Protein AF-A0A1Z4QH43-F1 (afdb_monomer)

Solvent-accessible surface area (backbone atoms only — not comparable to full-atom values): 3935 Å² total; per-residue (Å²): 137,83,85,76,80,77,82,84,84,84,81,57,77,73,50,52,60,57,53,67,73,44,54,70,68,58,47,49,53,53,49,53,53,50,56,47,35,76,76,38,78,81,44,80,90,66,71,75,78,82,76,86,59,82,74,83,125

Radius of gyration: 14.58 Å; Cα contacts (8 Å, |Δi|>4): 12; chains: 1; bounding box: 24×37×44 Å

Mean predicted aligned error: 8.5 Å

Sequence (57 aa):
MGNRKQQKSVTLPSFWDKYHSLDKQLRQSAKTAYHLWRKNPSHPSLHFKCINKEENI

Foldseek 3Di:
DDDDPQDDDDDDPVVVVVLVPDDPVVNVVVVVLVVVCNVPVVDPVNPDDPPPPPPPD

pLDDT: mean 80.17, std 15.57, range [38.16, 94.81]

Nearest PDB structures (foldseek):
  7ahi-assembly1_2D  TM=4.852E-01  e=8.384E+00  Salmonella enterica subsp. enterica serovar Typhimurium str. LT2

Structure (mmCIF, N/CA/C/O backbone):
data_AF-A0A1Z4QH43-F1
#
_entry.id   AF-A0A1Z4QH43-F1
#
loop_
_atom_site.group_PDB
_atom_site.id
_atom_site.type_symbol
_atom_site.label_atom_id
_atom_site.label_alt_id
_atom_site.label_comp_id
_atom_site.label_asym_id
_atom_site.label_entity_id
_atom_site.label_seq_id
_atom_site.pdbx_PDB_ins_code
_atom_site.Cartn_x
_atom_site.Cartn_y
_atom_site.Cartn_z
_atom_site.occupancy
_atom_site.B_iso_or_equiv
_atom_site.auth_seq_id
_atom_site.auth_comp_id
_atom_site.auth_asym_id
_atom_site.auth_atom_id
_atom_site.pdbx_PDB_model_num
ATOM 1 N N . MET A 1 1 ? -1.507 0.138 -32.636 1.00 38.16 1 MET A N 1
ATOM 2 C CA . MET A 1 1 ? -2.319 0.462 -31.439 1.00 38.16 1 MET A CA 1
ATOM 3 C C . MET A 1 1 ? -2.001 -0.562 -30.352 1.00 38.16 1 MET A C 1
ATOM 5 O O . MET A 1 1 ? -2.444 -1.695 -30.449 1.00 38.16 1 MET A O 1
ATOM 9 N N . GLY A 1 2 ? -1.124 -0.226 -29.400 1.00 45.91 2 GLY A N 1
ATOM 10 C CA . GLY A 1 2 ? -0.644 -1.171 -28.382 1.00 45.91 2 GLY A CA 1
ATOM 11 C C . GLY A 1 2 ? -1.602 -1.271 -27.194 1.00 45.91 2 GLY A C 1
ATOM 12 O O . GLY A 1 2 ? -1.819 -0.283 -26.493 1.00 45.91 2 GLY A O 1
ATOM 13 N N . ASN A 1 3 ? -2.164 -2.459 -26.967 1.00 51.81 3 ASN A N 1
ATOM 14 C CA . ASN A 1 3 ? -2.997 -2.776 -25.808 1.00 51.81 3 ASN A CA 1
ATOM 15 C C . ASN A 1 3 ? -2.198 -2.608 -24.504 1.00 51.81 3 ASN A C 1
ATOM 17 O O . ASN A 1 3 ? -1.406 -3.477 -24.138 1.00 51.81 3 ASN A O 1
ATOM 21 N N . ARG A 1 4 ? -2.412 -1.512 -23.765 1.00 56.44 4 ARG A N 1
ATOM 22 C CA . ARG A 1 4 ? -1.902 -1.394 -22.391 1.00 56.44 4 ARG A CA 1
ATOM 23 C C . ARG A 1 4 ? -2.736 -2.306 -21.490 1.00 56.44 4 ARG A C 1
ATOM 25 O O . ARG A 1 4 ? -3.873 -1.966 -21.165 1.00 56.44 4 ARG A O 1
ATOM 32 N N . LYS A 1 5 ? -2.190 -3.451 -21.061 1.00 58.62 5 LYS A N 1
ATOM 33 C CA . LYS A 1 5 ? -2.775 -4.211 -19.944 1.00 58.62 5 LYS A CA 1
ATOM 34 C C . LYS A 1 5 ? -2.744 -3.315 -18.705 1.00 58.62 5 LYS A C 1
ATOM 36 O O . LYS A 1 5 ? -1.675 -3.023 -18.178 1.00 58.62 5 LYS A O 1
ATOM 41 N N . GLN A 1 6 ? -3.906 -2.856 -18.255 1.00 59.03 6 GLN A N 1
ATOM 42 C CA . GLN A 1 6 ? -4.023 -2.143 -16.987 1.00 59.03 6 GLN A CA 1
ATOM 43 C C . GLN A 1 6 ? -3.877 -3.161 -15.852 1.00 59.03 6 GLN A C 1
ATOM 45 O O . GLN A 1 6 ? -4.637 -4.128 -15.779 1.00 59.03 6 GLN A O 1
ATOM 50 N N . GLN A 1 7 ? -2.880 -2.972 -14.989 1.00 67.44 7 GLN A N 1
ATOM 51 C CA . GLN A 1 7 ? -2.723 -3.778 -13.781 1.00 67.44 7 GLN A CA 1
ATOM 52 C C . GLN A 1 7 ? -3.888 -3.488 -12.828 1.00 67.44 7 GLN A C 1
ATOM 54 O O . GLN A 1 7 ? -4.143 -2.337 -12.471 1.00 67.44 7 GLN A O 1
ATOM 59 N N . LYS A 1 8 ? -4.618 -4.535 -12.435 1.00 73.62 8 LYS A N 1
ATOM 60 C CA . LYS A 1 8 ? -5.720 -4.429 -11.476 1.00 73.62 8 LYS A CA 1
ATOM 61 C C . LYS A 1 8 ? -5.139 -4.381 -10.061 1.00 73.62 8 LYS A C 1
ATOM 63 O O . LYS A 1 8 ? -4.316 -5.217 -9.711 1.00 73.62 8 LYS A O 1
ATOM 68 N N . SER A 1 9 ? -5.577 -3.413 -9.259 1.00 79.12 9 SER A N 1
ATOM 69 C CA . SER A 1 9 ? -5.265 -3.323 -7.828 1.00 79.12 9 SER A CA 1
ATOM 70 C C . SER A 1 9 ? -6.545 -3.578 -7.044 1.00 79.12 9 SER A C 1
ATOM 72 O O . SER A 1 9 ? -7.566 -2.947 -7.315 1.00 79.12 9 SER A O 1
ATOM 74 N N . VAL A 1 10 ? -6.487 -4.522 -6.109 1.00 85.75 10 VAL A N 1
ATOM 75 C CA . VAL A 1 10 ? -7.591 -4.888 -5.219 1.00 85.75 10 VAL A CA 1
ATOM 76 C C . VAL A 1 10 ? -7.096 -4.851 -3.780 1.00 85.75 10 VAL A C 1
ATOM 78 O O . VAL A 1 10 ? -5.951 -5.211 -3.507 1.00 85.75 10 VAL A O 1
ATOM 81 N N . THR A 1 11 ? -7.947 -4.397 -2.865 1.00 90.00 11 THR A N 1
ATOM 82 C CA . THR A 1 11 ? -7.672 -4.398 -1.426 1.00 90.00 11 THR A CA 1
ATOM 83 C C . THR A 1 11 ? -8.765 -5.163 -0.694 1.00 90.00 11 THR A C 1
ATOM 85 O O . THR A 1 11 ? -9.907 -5.232 -1.147 1.00 90.00 11 THR A O 1
ATOM 88 N N . LEU A 1 12 ? -8.404 -5.761 0.439 1.00 92.94 12 LEU A N 1
ATOM 89 C CA . LEU A 1 12 ? -9.366 -6.375 1.353 1.00 92.94 12 LEU A CA 1
ATOM 90 C C . LEU A 1 12 ? -9.974 -5.299 2.265 1.00 92.94 12 LEU A C 1
ATOM 92 O O . LEU A 1 12 ? -9.292 -4.322 2.561 1.00 92.94 12 LEU A O 1
ATOM 96 N N . PRO A 1 13 ? -11.201 -5.464 2.784 1.00 89.38 13 PRO A N 1
ATOM 97 C CA . PRO A 1 13 ? -11.744 -4.540 3.783 1.00 89.38 13 PRO A CA 1
ATOM 98 C C . PRO A 1 13 ? -10.810 -4.372 4.994 1.00 89.38 13 PRO A C 1
ATOM 100 O O . PRO A 1 13 ? -10.470 -3.250 5.359 1.00 89.38 13 PRO A O 1
ATOM 103 N N . SER A 1 14 ? -10.258 -5.481 5.499 1.00 91.00 14 SER A N 1
ATOM 104 C CA . SER A 1 14 ? -9.298 -5.508 6.616 1.00 91.00 14 SER A CA 1
ATOM 105 C C . SER A 1 14 ? -7.963 -4.810 6.331 1.00 91.00 14 SER A C 1
ATOM 107 O O . SER A 1 14 ? -7.202 -4.507 7.253 1.00 91.00 14 SER A O 1
ATOM 109 N N . PHE A 1 15 ? -7.647 -4.542 5.060 1.00 92.00 15 PHE A N 1
ATOM 110 C CA . PHE A 1 15 ? -6.483 -3.738 4.700 1.00 92.00 15 PHE A CA 1
ATOM 111 C C . PHE A 1 15 ? -6.659 -2.294 5.170 1.00 92.00 15 PHE A C 1
ATOM 113 O O . PHE A 1 15 ? -5.701 -1.694 5.654 1.00 92.00 15 PHE A O 1
ATOM 120 N N . TRP A 1 16 ? -7.868 -1.738 5.041 1.00 92.94 16 TRP A N 1
ATOM 121 C CA . TRP A 1 16 ? -8.123 -0.342 5.379 1.00 92.94 16 TRP A CA 1
ATOM 122 C C . TRP A 1 16 ? -8.018 -0.093 6.878 1.00 92.94 16 TRP A C 1
ATOM 124 O O . TRP A 1 16 ? -7.424 0.911 7.258 1.00 92.94 16 TRP A O 1
ATOM 134 N N . ASP A 1 17 ? -8.464 -1.032 7.713 1.00 93.38 17 ASP A N 1
ATOM 135 C CA . ASP A 1 17 ? -8.318 -0.939 9.172 1.00 93.38 17 ASP A CA 1
ATOM 136 C C . ASP A 1 17 ? -6.844 -0.782 9.571 1.00 93.38 17 ASP A C 1
ATOM 138 O O . ASP A 1 17 ? -6.470 0.156 10.278 1.00 93.38 17 ASP A O 1
ATOM 142 N N . LYS A 1 18 ? -5.976 -1.639 9.017 1.00 93.31 18 LYS A N 1
ATOM 143 C CA . LYS A 1 18 ? -4.525 -1.568 9.239 1.00 93.31 18 LYS A CA 1
ATOM 144 C C . LYS A 1 18 ? -3.901 -0.329 8.611 1.00 93.31 18 LYS A C 1
ATOM 146 O O . LYS A 1 18 ? -3.003 0.265 9.186 1.00 93.31 18 LYS A O 1
ATOM 151 N N . TYR A 1 19 ? -4.353 0.077 7.428 1.00 92.38 19 TYR A N 1
ATOM 152 C CA . TYR A 1 19 ? -3.851 1.277 6.764 1.00 92.38 19 TYR A CA 1
ATOM 153 C C . TYR A 1 19 ? -4.191 2.550 7.553 1.00 92.38 19 TYR A C 1
ATOM 155 O O . TYR A 1 19 ? -3.386 3.479 7.612 1.00 92.38 19 TYR A O 1
ATOM 163 N N . HIS A 1 20 ? -5.375 2.603 8.164 1.00 92.38 20 HIS A N 1
ATOM 164 C CA . HIS A 1 20 ? -5.819 3.727 8.979 1.00 92.38 20 HIS A CA 1
ATOM 165 C C . HIS A 1 20 ? -5.128 3.789 10.340 1.00 92.38 20 HIS A C 1
ATOM 167 O O . HIS A 1 20 ? -4.958 4.899 10.844 1.00 92.38 20 HIS A O 1
ATOM 173 N N . SER A 1 21 ? -4.673 2.654 10.879 1.00 94.06 21 SER A N 1
ATOM 174 C CA . SER A 1 21 ? -3.874 2.618 12.107 1.00 94.06 21 SER A CA 1
ATOM 175 C C . SER A 1 21 ? -2.421 3.071 11.914 1.00 94.06 21 SER A C 1
ATOM 177 O O . SER A 1 21 ? -1.710 3.231 12.900 1.00 94.06 21 SER A O 1
ATOM 179 N N . LEU A 1 22 ? -1.950 3.256 10.673 1.00 93.38 22 LEU A N 1
ATOM 180 C CA . LEU A 1 22 ? -0.600 3.758 10.395 1.00 93.38 22 LEU A CA 1
ATOM 181 C C . LEU A 1 22 ? -0.490 5.269 10.631 1.00 93.38 22 LEU A C 1
ATOM 183 O O . LEU A 1 22 ? -1.423 6.035 10.363 1.00 93.38 22 LEU A O 1
ATOM 187 N N . ASP A 1 23 ? 0.717 5.708 10.989 1.00 94.81 23 ASP A N 1
ATOM 188 C CA . ASP A 1 23 ? 1.051 7.123 11.104 1.00 94.81 23 ASP A CA 1
ATOM 189 C C . ASP A 1 23 ? 0.776 7.898 9.813 1.00 94.81 23 ASP A C 1
ATOM 191 O O . ASP A 1 23 ? 0.943 7.412 8.686 1.00 94.81 23 ASP A O 1
ATOM 195 N N . LYS A 1 24 ? 0.404 9.171 9.972 1.00 93.19 24 LYS A N 1
ATOM 196 C CA . LYS A 1 24 ? 0.053 10.064 8.859 1.00 93.19 24 LYS A CA 1
ATOM 197 C C . LYS A 1 24 ? 1.169 10.160 7.814 1.00 93.19 24 LYS A C 1
ATOM 199 O O . LYS A 1 24 ? 0.878 10.175 6.618 1.00 93.19 24 LYS A O 1
ATOM 204 N N . GLN A 1 25 ? 2.429 10.189 8.252 1.00 94.62 25 GLN A N 1
ATOM 205 C CA . GLN A 1 25 ? 3.589 10.236 7.362 1.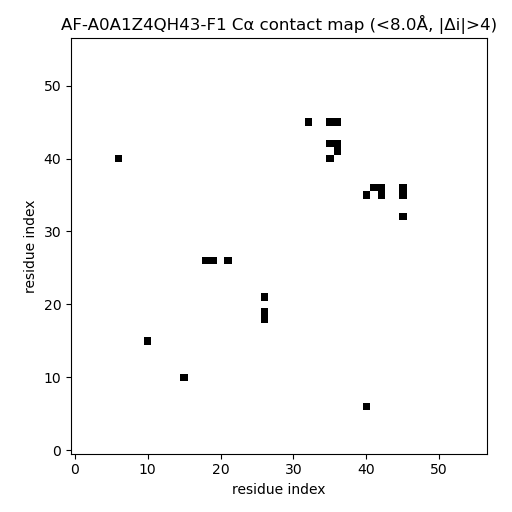00 94.62 25 GLN A CA 1
ATOM 206 C C . GLN A 1 25 ? 3.695 8.965 6.511 1.00 94.62 25 GLN A C 1
ATOM 208 O O . GLN A 1 25 ? 3.847 9.050 5.293 1.00 94.62 25 GLN A O 1
ATOM 213 N N . LEU A 1 26 ? 3.532 7.791 7.124 1.00 92.69 26 LEU A N 1
ATOM 214 C CA . LEU A 1 26 ? 3.599 6.514 6.418 1.00 92.69 26 LEU A CA 1
ATOM 215 C C . LEU A 1 26 ? 2.447 6.365 5.415 1.00 92.69 26 LEU A C 1
ATOM 217 O O . LEU A 1 26 ? 2.657 5.974 4.265 1.00 92.69 26 LEU A O 1
ATOM 221 N N . ARG A 1 27 ? 1.236 6.775 5.810 1.00 93.81 27 ARG A N 1
ATOM 222 C CA . ARG A 1 27 ? 0.068 6.825 4.918 1.00 93.81 27 ARG A CA 1
ATOM 223 C C . ARG A 1 27 ? 0.301 7.736 3.717 1.00 93.81 27 ARG A C 1
ATOM 225 O O . ARG A 1 27 ? -0.116 7.388 2.609 1.00 93.81 27 ARG A O 1
ATOM 232 N N . GLN A 1 28 ? 0.952 8.881 3.922 1.00 94.25 28 GLN A N 1
ATOM 233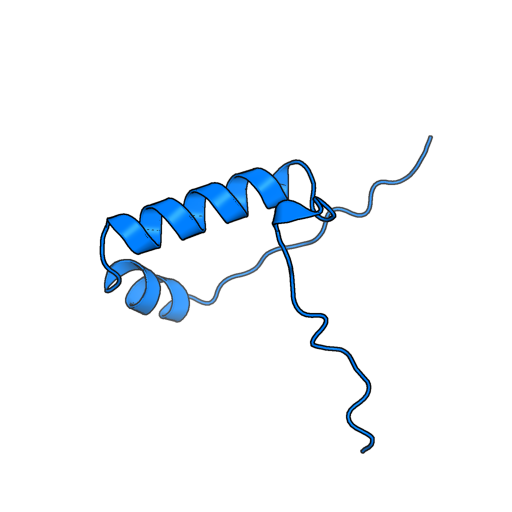 C CA . GLN A 1 28 ? 1.264 9.822 2.851 1.00 94.25 28 GLN A CA 1
ATOM 234 C C . GLN A 1 28 ? 2.278 9.234 1.866 1.00 94.25 28 GLN A C 1
ATOM 236 O O . GLN A 1 28 ? 2.035 9.269 0.661 1.00 94.25 28 GLN A O 1
ATOM 241 N N . SER A 1 29 ? 3.354 8.620 2.360 1.00 92.38 29 SER A N 1
ATOM 242 C CA . SER A 1 29 ? 4.342 7.934 1.518 1.00 92.38 29 SER A CA 1
ATOM 243 C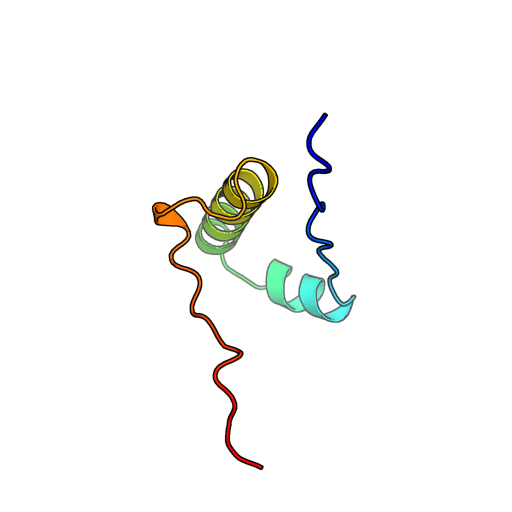 C . SER A 1 29 ? 3.706 6.815 0.687 1.00 92.38 29 SER A C 1
ATOM 245 O O . SER A 1 29 ? 3.911 6.753 -0.526 1.00 92.38 29 SER A O 1
ATOM 247 N N . ALA A 1 30 ? 2.855 5.988 1.304 1.00 91.56 30 ALA A N 1
ATOM 248 C CA . ALA A 1 30 ? 2.126 4.926 0.611 1.00 91.56 30 ALA A CA 1
ATOM 249 C C . ALA A 1 30 ? 1.203 5.472 -0.495 1.00 91.56 30 ALA A C 1
ATOM 251 O O . ALA A 1 30 ? 1.166 4.931 -1.602 1.00 91.56 30 ALA A O 1
ATOM 252 N N . LYS A 1 31 ? 0.499 6.587 -0.241 1.00 92.00 31 LYS A N 1
ATOM 253 C CA . LYS A 1 31 ? -0.312 7.263 -1.267 1.00 92.00 31 LYS A CA 1
ATOM 254 C C . LYS A 1 31 ? 0.545 7.761 -2.417 1.00 92.00 31 LYS A C 1
ATOM 256 O O . LYS A 1 31 ? 0.163 7.560 -3.566 1.00 92.00 31 LYS A O 1
ATOM 261 N N . THR A 1 32 ? 1.668 8.415 -2.138 1.00 92.12 32 THR A N 1
ATOM 262 C CA . THR A 1 32 ? 2.560 8.943 -3.178 1.00 92.12 32 THR A CA 1
ATOM 263 C C . THR A 1 32 ? 3.067 7.823 -4.084 1.00 92.12 32 THR A C 1
ATOM 265 O O . THR A 1 32 ? 2.962 7.932 -5.306 1.00 92.12 32 THR A O 1
ATOM 268 N N . ALA A 1 33 ? 3.518 6.710 -3.499 1.00 90.62 33 ALA A N 1
ATOM 269 C CA . ALA A 1 33 ? 3.943 5.533 -4.251 1.00 90.62 33 ALA A CA 1
ATOM 270 C C . ALA A 1 33 ? 2.804 4.953 -5.110 1.00 90.62 33 ALA A C 1
ATOM 272 O O . ALA A 1 33 ? 3.002 4.686 -6.294 1.00 90.62 33 ALA A O 1
ATOM 273 N N . TYR A 1 34 ? 1.586 4.837 -4.568 1.00 90.12 34 TYR A N 1
ATOM 274 C CA . TYR A 1 34 ? 0.427 4.356 -5.329 1.00 90.12 34 TYR A CA 1
ATOM 275 C C . TYR A 1 34 ? 0.060 5.273 -6.510 1.00 90.12 34 TYR A C 1
ATOM 277 O O . TYR A 1 34 ? -0.225 4.790 -7.606 1.00 90.12 34 TYR A O 1
ATOM 285 N N . HIS A 1 35 ? 0.0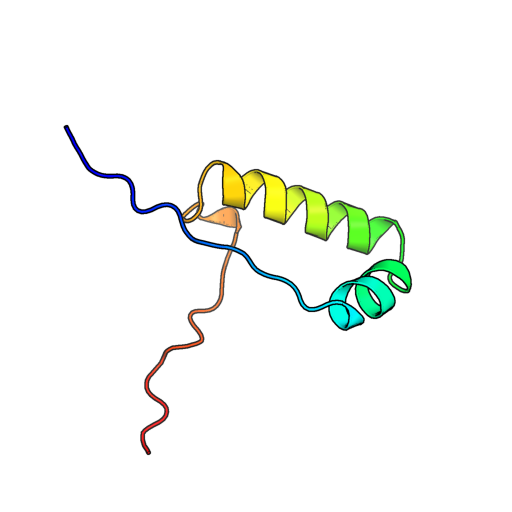94 6.597 -6.325 1.00 90.75 35 HIS A N 1
ATOM 286 C CA . HIS A 1 35 ? -0.173 7.546 -7.412 1.00 90.75 35 HIS A CA 1
ATOM 287 C C . HIS A 1 35 ? 0.874 7.452 -8.523 1.00 90.75 35 HIS A C 1
ATOM 289 O O . HIS A 1 35 ? 0.521 7.520 -9.703 1.00 90.75 35 HIS A O 1
ATOM 295 N N . LEU A 1 36 ? 2.145 7.279 -8.156 1.00 90.31 36 LEU A N 1
ATOM 296 C CA . LEU A 1 36 ? 3.221 7.067 -9.115 1.00 90.31 36 LEU A CA 1
ATOM 297 C C . LEU A 1 36 ? 3.032 5.746 -9.872 1.00 90.31 36 LEU A C 1
ATOM 299 O O . LEU A 1 36 ? 3.082 5.742 -11.099 1.00 90.31 36 LEU A O 1
ATOM 303 N N . TRP A 1 37 ? 2.715 4.662 -9.163 1.00 89.12 37 TRP A N 1
ATOM 304 C CA . TRP A 1 37 ? 2.422 3.354 -9.752 1.00 89.12 37 TRP A CA 1
ATOM 305 C C . TRP A 1 37 ? 1.245 3.391 -10.727 1.00 89.12 37 TRP A C 1
ATOM 307 O O . TRP A 1 37 ? 1.344 2.866 -11.832 1.00 89.12 37 TRP A O 1
ATOM 317 N N . ARG A 1 38 ? 0.147 4.072 -10.378 1.00 87.12 38 ARG A N 1
ATOM 318 C CA . ARG A 1 38 ? -1.027 4.197 -11.256 1.00 87.12 38 ARG A CA 1
ATOM 319 C C . ARG A 1 38 ? -0.691 4.889 -12.583 1.00 87.12 38 ARG A C 1
ATOM 321 O O . ARG A 1 38 ? -1.305 4.580 -13.600 1.00 87.12 38 ARG A O 1
ATOM 328 N N . LYS A 1 39 ? 0.265 5.826 -12.577 1.00 87.00 39 LYS A N 1
ATOM 329 C CA . LYS A 1 39 ? 0.743 6.522 -13.783 1.00 87.00 39 LYS A CA 1
ATOM 330 C C . LYS A 1 39 ? 1.775 5.701 -14.554 1.00 87.00 39 LYS A C 1
ATOM 332 O O . LYS A 1 39 ? 1.702 5.628 -15.777 1.00 87.00 39 LYS A O 1
ATOM 337 N N . ASN A 1 40 ? 2.733 5.109 -13.847 1.00 85.25 40 ASN A N 1
ATOM 338 C CA . ASN A 1 40 ? 3.799 4.297 -14.414 1.00 85.25 40 ASN A CA 1
ATOM 339 C C . ASN A 1 40 ? 4.074 3.085 -13.504 1.00 85.25 40 ASN A C 1
ATOM 341 O O . ASN A 1 40 ? 4.877 3.180 -12.571 1.00 85.25 40 ASN A O 1
ATOM 345 N N . PRO A 1 41 ? 3.438 1.935 -13.786 1.00 82.19 41 PRO A N 1
ATOM 346 C CA . PRO A 1 41 ? 3.598 0.730 -12.978 1.00 82.19 41 PRO A CA 1
ATOM 347 C C . PRO A 1 41 ? 5.034 0.196 -12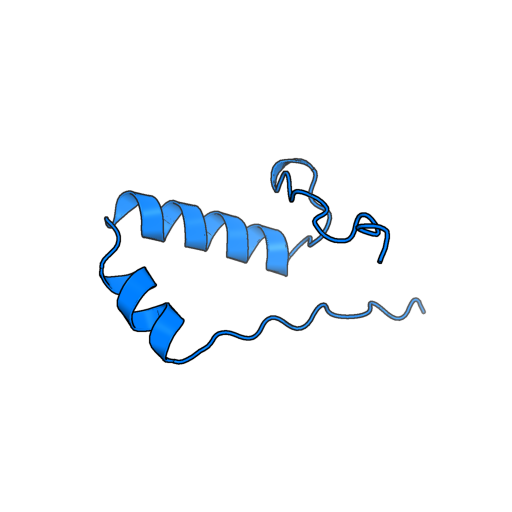.925 1.00 82.19 41 PRO A C 1
ATOM 349 O O . PRO A 1 41 ? 5.388 -0.499 -11.977 1.00 82.19 41 PRO A O 1
ATOM 352 N N . SER A 1 42 ? 5.854 0.534 -13.923 1.00 80.56 42 SER A N 1
ATOM 353 C CA . SER A 1 42 ? 7.240 0.084 -14.076 1.00 80.56 42 SER A CA 1
ATOM 354 C C . SER A 1 42 ? 8.251 1.197 -13.774 1.00 80.56 42 SER A C 1
ATOM 356 O O . SER A 1 42 ? 9.385 1.143 -14.246 1.00 80.56 42 SER A O 1
ATOM 358 N N . HIS A 1 43 ? 7.856 2.230 -13.017 1.00 81.81 43 HIS A N 1
ATOM 359 C CA . HIS A 1 43 ? 8.758 3.327 -12.673 1.00 81.81 43 HIS A CA 1
ATOM 360 C C . HIS A 1 43 ? 9.931 2.826 -11.802 1.00 81.81 43 HIS A C 1
ATOM 362 O O . HIS A 1 43 ? 9.682 2.186 -10.777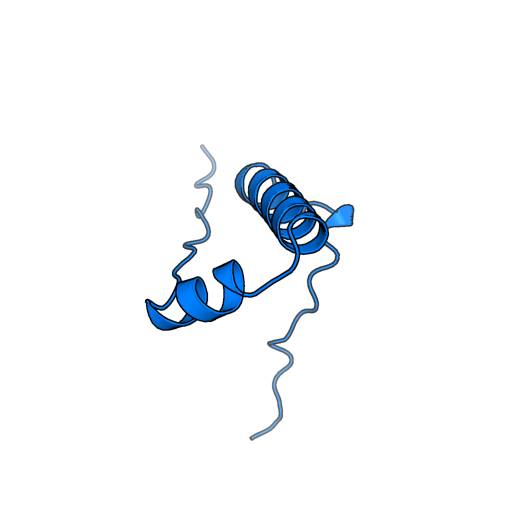 1.00 81.81 43 HIS A O 1
ATOM 368 N N . PRO A 1 44 ? 11.198 3.147 -12.134 1.00 82.06 44 PRO A N 1
ATOM 369 C CA . PRO A 1 44 ? 12.372 2.593 -11.450 1.00 82.06 44 PRO A CA 1
ATOM 370 C C . PRO A 1 44 ? 12.437 2.946 -9.958 1.00 82.06 44 PRO A C 1
ATOM 372 O O . PRO A 1 44 ? 12.932 2.152 -9.166 1.00 82.06 44 PRO A O 1
ATOM 375 N N . SER A 1 45 ? 11.870 4.086 -9.549 1.00 84.06 45 SER A N 1
ATOM 376 C CA . SER A 1 45 ? 11.829 4.493 -8.135 1.00 84.06 45 SER A CA 1
ATOM 377 C C . SER A 1 45 ? 10.805 3.740 -7.281 1.00 84.06 45 SER A C 1
ATOM 379 O O . SER A 1 45 ? 10.780 3.930 -6.068 1.00 84.06 45 SER A O 1
ATOM 381 N N . LEU A 1 46 ? 9.917 2.936 -7.879 1.00 82.56 46 LEU A N 1
ATOM 382 C CA . LEU A 1 46 ? 8.939 2.157 -7.116 1.00 82.56 46 LEU A CA 1
ATOM 383 C C . LEU A 1 46 ? 9.536 0.879 -6.519 1.00 82.56 46 LEU A C 1
ATOM 385 O O . LEU A 1 46 ? 8.870 0.266 -5.692 1.00 82.56 46 LEU A O 1
ATOM 389 N N . HIS A 1 47 ? 10.764 0.502 -6.909 1.00 80.12 47 HIS A N 1
ATOM 390 C CA . HIS A 1 47 ? 11.569 -0.592 -6.341 1.00 80.12 47 HIS A CA 1
ATOM 391 C C . HIS A 1 47 ? 10.752 -1.811 -5.864 1.00 80.12 47 HIS A C 1
ATOM 393 O O . HIS A 1 47 ? 10.997 -2.352 -4.784 1.00 80.12 47 HIS A O 1
ATOM 399 N N . PHE A 1 48 ? 9.759 -2.255 -6.647 1.00 81.44 48 PHE A N 1
ATOM 400 C CA . PHE A 1 48 ? 8.952 -3.405 -6.254 1.00 81.44 48 PHE A CA 1
ATOM 401 C C . PHE A 1 48 ? 9.815 -4.658 -6.257 1.00 81.44 48 PHE A C 1
ATOM 403 O O . PHE A 1 48 ? 10.444 -5.007 -7.258 1.00 81.44 48 PHE A O 1
ATOM 410 N N . LYS A 1 49 ? 9.806 -5.373 -5.133 1.00 77.00 49 LYS A N 1
ATOM 411 C CA . LYS A 1 49 ? 10.405 -6.699 -5.060 1.00 77.00 49 LYS A CA 1
ATOM 4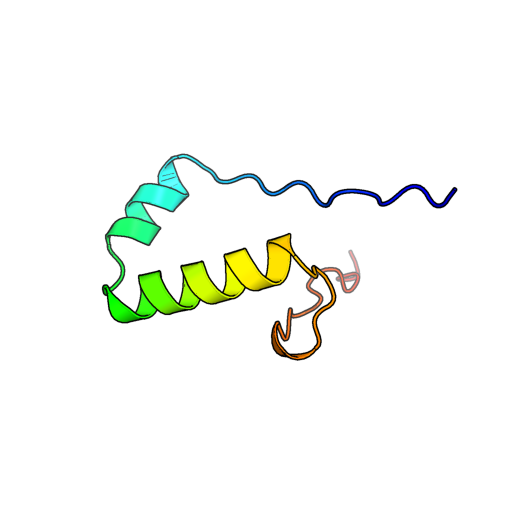12 C C . LYS A 1 49 ? 9.560 -7.657 -5.902 1.00 77.00 49 LYS A C 1
ATOM 414 O O . LYS A 1 49 ? 8.365 -7.806 -5.660 1.00 77.00 49 LYS A O 1
ATOM 419 N N . CYS A 1 50 ? 10.178 -8.324 -6.8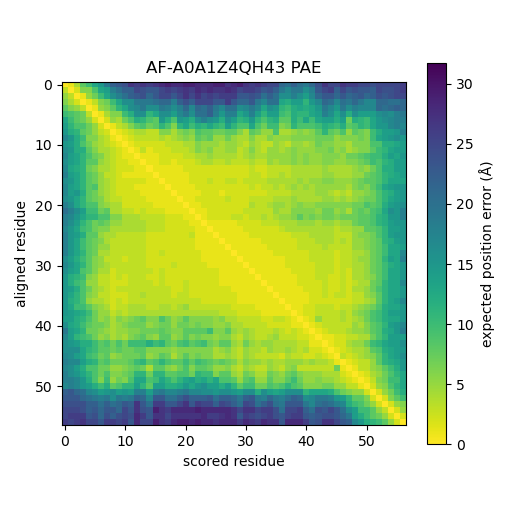75 1.00 75.25 50 CYS A N 1
ATOM 420 C CA . CYS A 1 50 ? 9.547 -9.450 -7.559 1.00 75.25 50 CYS A CA 1
ATOM 421 C C . CYS A 1 50 ? 9.409 -10.604 -6.560 1.00 75.25 50 CYS A C 1
ATOM 423 O O . CYS A 1 50 ? 10.409 -11.207 -6.172 1.00 75.25 50 CYS A O 1
ATOM 425 N N . ILE A 1 51 ? 8.178 -10.863 -6.116 1.00 71.56 51 ILE A N 1
ATOM 426 C CA . ILE A 1 51 ? 7.847 -11.941 -5.171 1.00 71.56 51 ILE A CA 1
ATOM 427 C C . ILE A 1 51 ? 7.460 -13.255 -5.869 1.00 71.56 51 ILE A C 1
ATOM 429 O O . ILE A 1 51 ? 7.470 -14.290 -5.226 1.00 71.56 51 ILE A O 1
ATOM 433 N N . ASN A 1 52 ? 7.220 -13.235 -7.188 1.00 60.03 52 ASN A N 1
ATOM 434 C CA . ASN A 1 52 ? 7.029 -14.429 -8.025 1.00 60.03 52 ASN A CA 1
ATOM 435 C C . ASN A 1 52 ? 8.368 -14.960 -8.564 1.00 60.03 52 ASN A C 1
ATOM 437 O O . ASN A 1 52 ? 8.529 -15.172 -9.764 1.00 60.03 52 ASN A O 1
ATOM 441 N N . LYS A 1 53 ? 9.361 -15.143 -7.693 1.00 56.69 53 LYS A N 1
ATOM 442 C CA . LYS A 1 53 ? 10.374 -16.154 -7.999 1.00 56.69 53 LYS A CA 1
ATOM 443 C C . LYS A 1 53 ? 9.717 -17.466 -7.624 1.00 56.69 53 LYS A C 1
ATOM 445 O O . LYS A 1 53 ? 9.192 -17.553 -6.522 1.00 56.69 53 LYS A O 1
ATOM 450 N N . GLU A 1 54 ? 9.656 -18.393 -8.566 1.00 58.97 54 GLU A N 1
ATOM 451 C CA . GLU A 1 54 ? 9.248 -19.775 -8.344 1.00 58.97 54 GLU A CA 1
ATOM 452 C C . GLU A 1 54 ? 9.952 -20.285 -7.079 1.00 58.97 54 GLU A C 1
ATOM 454 O O . GLU A 1 54 ? 11.124 -20.656 -7.112 1.00 58.97 54 GLU A O 1
ATOM 459 N N . GLU A 1 55 ? 9.273 -20.228 -5.932 1.00 53.44 55 GLU A N 1
ATOM 460 C CA . GLU A 1 55 ? 9.599 -21.127 -4.842 1.00 53.44 55 GLU A CA 1
ATOM 461 C C . GLU A 1 55 ? 9.234 -22.494 -5.401 1.00 53.44 55 GLU A C 1
ATOM 463 O O . GLU A 1 55 ? 8.066 -22.791 -5.655 1.00 53.44 55 GLU A O 1
ATOM 468 N N . ASN A 1 56 ? 10.289 -23.218 -5.763 1.00 48.31 56 ASN A N 1
ATOM 469 C CA . ASN A 1 56 ? 10.283 -24.606 -6.174 1.00 48.31 56 ASN A CA 1
ATOM 470 C C . ASN A 1 56 ? 9.398 -25.380 -5.182 1.00 48.31 56 ASN A C 1
ATOM 472 O O . ASN A 1 56 ? 9.768 -25.521 -4.017 1.00 48.31 56 ASN A O 1
ATOM 476 N N . ILE A 1 57 ? 8.202 -25.761 -5.633 1.00 48.62 57 ILE A N 1
ATOM 477 C CA . ILE A 1 57 ? 7.313 -26.696 -4.936 1.00 48.62 57 ILE A CA 1
ATOM 478 C C . ILE A 1 57 ? 7.791 -28.108 -5.246 1.00 48.62 57 ILE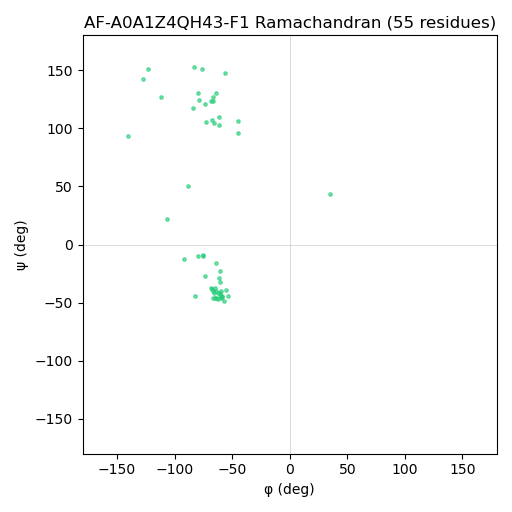 A C 1
ATOM 480 O O . ILE A 1 57 ? 8.098 -28.346 -6.439 1.00 48.62 57 ILE A O 1
#

Secondary structure (DSSP, 8-state):
-----PPP----HHHHHHHHTS-HHHHHHHHHHHHHHHH-TT-GGG------S----